Protein AF-A0A9D9NA46-F1 (afdb_monomer_lite)

Sequence (111 aa):
MDSLQKFSIVNLLSAFSRVLIFPFYILDWKNKEILYATGNPYFIGEYTADDLKSEGLDLLFRICKPEESGFLRKIFVETAGFFSRLEDENKSDYVASFNYSIRIKDDFMLR

Structure (mmCIF, N/CA/C/O backbone):
data_AF-A0A9D9NA46-F1
#
_entry.id   AF-A0A9D9NA46-F1
#
loop_
_atom_site.group_PDB
_atom_site.id
_atom_site.type_symbol
_atom_site.label_atom_id
_atom_site.label_alt_id
_atom_site.label_comp_id
_atom_site.label_asym_id
_atom_site.label_entity_id
_atom_site.label_seq_id
_atom_site.pdbx_PDB_ins_code
_atom_site.Cartn_x
_atom_site.Cartn_y
_atom_site.Cartn_z
_atom_site.occupancy
_atom_site.B_iso_or_equiv
_atom_site.auth_seq_id
_atom_site.auth_comp_id
_atom_site.auth_asym_id
_atom_site.auth_atom_id
_atom_site.pdbx_PDB_model_num
ATOM 1 N N . MET A 1 1 ? -3.531 3.188 18.683 1.00 60.06 1 MET A N 1
ATOM 2 C CA . MET A 1 1 ? -3.290 1.753 18.927 1.00 60.06 1 MET A CA 1
ATOM 3 C C . MET A 1 1 ? -1.953 1.606 19.630 1.00 60.06 1 MET A C 1
ATOM 5 O O . MET A 1 1 ? -1.003 2.260 19.211 1.00 60.06 1 MET A O 1
ATOM 9 N N . ASP A 1 2 ? -1.893 0.829 20.708 1.00 75.94 2 ASP A N 1
ATOM 10 C CA . ASP A 1 2 ? -0.635 0.566 21.418 1.00 75.94 2 ASP A CA 1
ATOM 11 C C . ASP A 1 2 ? 0.262 -0.401 20.610 1.00 75.94 2 ASP A C 1
ATOM 13 O O . ASP A 1 2 ? -0.213 -1.187 19.785 1.00 75.94 2 ASP A O 1
ATOM 17 N N . SER A 1 3 ? 1.569 -0.329 20.843 1.00 72.38 3 SER A N 1
ATOM 18 C CA . SER A 1 3 ? 2.633 -1.152 20.260 1.00 72.38 3 SER A CA 1
ATOM 19 C C . SER A 1 3 ? 2.341 -2.659 20.309 1.00 72.38 3 SER A C 1
ATOM 21 O O . SER A 1 3 ? 2.523 -3.357 19.310 1.00 72.38 3 SER A O 1
ATOM 23 N N . LEU A 1 4 ? 1.804 -3.155 21.429 1.00 69.81 4 LEU A N 1
ATOM 24 C CA . LEU A 1 4 ? 1.436 -4.562 21.616 1.00 69.81 4 LEU A CA 1
ATOM 25 C C . LEU A 1 4 ? 0.284 -5.000 20.701 1.00 69.81 4 LEU A C 1
ATOM 27 O O . LEU A 1 4 ? 0.322 -6.085 20.119 1.00 69.81 4 LEU A O 1
ATOM 31 N N . GLN A 1 5 ? -0.724 -4.144 20.523 1.00 73.75 5 GLN A N 1
ATOM 32 C CA . GLN A 1 5 ? -1.840 -4.411 19.610 1.00 73.75 5 GLN A CA 1
ATOM 33 C C . GLN A 1 5 ? -1.376 -4.390 18.147 1.00 73.75 5 GLN A C 1
ATOM 35 O O . GLN A 1 5 ? -1.751 -5.274 17.375 1.00 73.75 5 GLN A O 1
ATOM 40 N N . LYS A 1 6 ? -0.498 -3.439 17.787 1.00 75.94 6 LYS A N 1
ATOM 41 C CA . LYS A 1 6 ? 0.139 -3.358 16.458 1.00 75.94 6 LYS A CA 1
ATOM 42 C C . LYS A 1 6 ? 0.916 -4.637 16.133 1.00 75.94 6 LYS A C 1
ATOM 44 O O . LYS A 1 6 ? 0.781 -5.175 15.039 1.00 75.94 6 LYS A O 1
ATOM 49 N N . PHE A 1 7 ? 1.671 -5.165 17.093 1.00 79.81 7 PHE A N 1
ATOM 50 C CA . PHE A 1 7 ? 2.407 -6.419 16.931 1.00 79.81 7 PHE A CA 1
ATOM 51 C C . PHE A 1 7 ? 1.478 -7.631 16.753 1.00 79.81 7 PHE A C 1
ATOM 53 O O . PHE A 1 7 ? 1.681 -8.442 15.850 1.00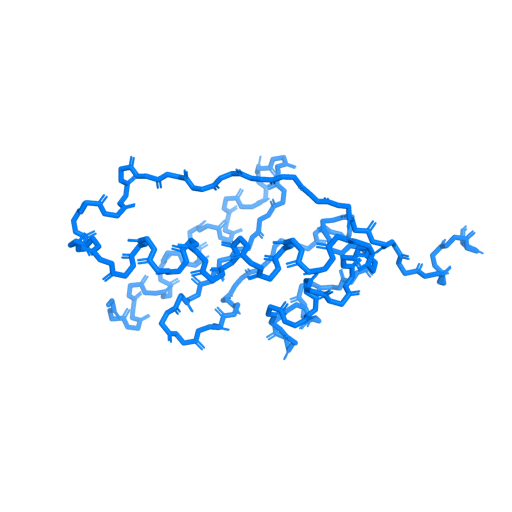 79.81 7 PHE A O 1
ATOM 60 N N . SER A 1 8 ? 0.426 -7.735 17.571 1.00 86.81 8 SER A N 1
ATOM 61 C CA . SER A 1 8 ? -0.528 -8.851 17.514 1.00 86.81 8 SER A CA 1
ATOM 62 C C . SER A 1 8 ? -1.250 -8.938 16.163 1.00 86.81 8 SER A C 1
ATOM 64 O O . SER A 1 8 ? -1.280 -10.004 15.545 1.00 86.81 8 SER A O 1
ATOM 66 N N . ILE A 1 9 ? -1.763 -7.811 15.651 1.00 87.19 9 ILE A N 1
ATOM 67 C CA . ILE A 1 9 ? -2.514 -7.801 14.387 1.00 87.19 9 ILE A CA 1
ATOM 68 C C . ILE A 1 9 ? -1.620 -8.089 13.177 1.00 87.19 9 ILE A C 1
ATOM 70 O O . ILE A 1 9 ? -2.018 -8.834 12.282 1.00 87.19 9 ILE A O 1
ATOM 74 N N . VAL A 1 10 ? -0.390 -7.565 13.171 1.00 90.75 10 VAL A N 1
ATOM 75 C CA . VAL A 1 10 ? 0.582 -7.835 12.104 1.00 90.75 10 VAL A CA 1
ATOM 76 C C . VAL A 1 10 ? 0.960 -9.314 12.081 1.00 90.75 10 VAL A C 1
ATOM 78 O O . VAL A 1 10 ? 0.987 -9.911 11.007 1.00 90.75 10 VAL A O 1
ATOM 81 N N . ASN A 1 11 ? 1.189 -9.936 13.240 1.00 91.06 11 ASN A N 1
ATOM 82 C CA . ASN A 1 11 ? 1.499 -11.366 13.310 1.00 91.06 11 ASN A CA 1
ATOM 83 C C . ASN A 1 11 ? 0.330 -12.238 12.853 1.00 91.06 11 ASN A C 1
ATOM 85 O O . ASN A 1 11 ? 0.542 -13.201 12.115 1.00 91.06 11 ASN A O 1
ATOM 89 N N . LEU A 1 12 ? -0.893 -11.887 13.260 1.00 91.50 12 LEU A N 1
ATOM 90 C CA . LEU A 1 12 ? -2.099 -12.580 12.826 1.00 91.50 12 LEU A CA 1
ATOM 91 C C . LEU A 1 12 ? -2.222 -12.531 11.300 1.00 91.50 12 LEU A C 1
ATOM 93 O O . LEU A 1 12 ? -2.248 -13.570 10.647 1.00 91.50 12 LEU A O 1
ATOM 97 N N . LEU A 1 13 ? -2.225 -11.332 10.718 1.00 90.25 13 LEU A N 1
ATOM 98 C CA . LEU A 1 13 ? -2.369 -11.152 9.274 1.00 90.25 13 LEU A CA 1
ATOM 99 C C . LEU A 1 13 ? -1.203 -11.785 8.499 1.00 90.25 13 LEU A C 1
ATOM 101 O O . LEU A 1 13 ? -1.426 -12.449 7.489 1.00 90.25 13 LEU A O 1
ATOM 105 N N . SER A 1 14 ? 0.025 -11.691 9.011 1.00 89.94 14 SER A N 1
ATOM 106 C CA . SER A 1 14 ? 1.187 -12.399 8.460 1.00 89.94 14 SER A CA 1
ATOM 107 C C . SER A 1 14 ? 0.978 -13.916 8.428 1.00 89.94 14 SER A C 1
ATOM 109 O O . SER A 1 14 ? 1.284 -14.554 7.422 1.00 89.94 14 SER A O 1
ATOM 111 N N . ALA A 1 15 ? 0.398 -14.520 9.468 1.00 91.12 15 ALA A N 1
ATOM 112 C CA . ALA A 1 15 ? 0.058 -15.942 9.442 1.00 91.12 15 ALA A CA 1
ATOM 113 C C . ALA A 1 15 ? -1.019 -16.255 8.387 1.00 91.12 15 ALA A C 1
ATOM 115 O O . ALA A 1 15 ? -0.869 -17.220 7.635 1.00 91.12 15 ALA A O 1
ATOM 116 N N . PHE A 1 16 ? -2.052 -15.411 8.276 1.00 90.19 16 PHE A N 1
ATOM 117 C CA . PHE A 1 16 ? -3.116 -15.549 7.273 1.00 90.19 16 PHE A CA 1
ATOM 118 C C . PHE A 1 16 ? -2.610 -15.419 5.832 1.00 90.19 16 PHE A C 1
ATOM 120 O O . PHE A 1 16 ? -3.128 -16.089 4.942 1.00 90.19 16 PHE A O 1
ATOM 127 N N . SER A 1 17 ? -1.559 -14.637 5.583 1.00 89.00 17 SER A N 1
ATOM 128 C CA . SER A 1 17 ? -0.971 -14.510 4.242 1.00 89.00 17 SER A CA 1
ATOM 129 C C . SER A 1 17 ? -0.550 -15.837 3.604 1.00 89.00 17 SER A C 1
ATOM 131 O O . SER A 1 17 ? -0.509 -15.942 2.385 1.00 89.00 17 SER A O 1
ATOM 133 N N . ARG A 1 18 ? -0.257 -16.860 4.418 1.00 86.81 18 ARG A N 1
ATOM 134 C CA . ARG A 1 18 ? 0.179 -18.186 3.954 1.00 86.81 18 ARG A CA 1
ATOM 135 C C . ARG A 1 18 ? -0.956 -19.009 3.349 1.00 86.81 18 ARG A C 1
ATOM 137 O O . ARG A 1 18 ? -0.687 -19.998 2.678 1.00 86.81 18 ARG A O 1
ATOM 144 N N . VAL A 1 19 ? -2.203 -18.631 3.628 1.00 89.31 19 VAL A N 1
ATOM 145 C CA . VAL A 1 19 ? -3.410 -19.315 3.141 1.00 89.31 19 VAL A CA 1
ATOM 146 C C . VAL A 1 19 ? -4.256 -18.434 2.221 1.00 89.31 19 VAL A C 1
ATOM 148 O O . VAL A 1 19 ? -5.122 -18.942 1.515 1.00 89.31 19 VAL A O 1
ATOM 151 N N . LEU A 1 20 ? -4.018 -17.119 2.213 1.00 85.38 20 LEU A N 1
ATOM 152 C CA . LEU A 1 20 ? -4.683 -16.184 1.314 1.00 85.38 20 LEU A CA 1
ATOM 153 C C . LEU A 1 20 ? -4.079 -16.258 -0.092 1.00 85.38 20 LEU A C 1
ATOM 155 O O . LEU A 1 20 ? -2.866 -16.235 -0.269 1.00 85.38 20 LEU A O 1
ATOM 159 N N . ILE A 1 21 ? -4.949 -16.296 -1.103 1.00 80.25 21 ILE A N 1
ATOM 160 C CA . ILE A 1 21 ? -4.552 -16.272 -2.521 1.00 80.25 21 ILE A CA 1
ATOM 161 C C . ILE A 1 21 ? -4.094 -14.865 -2.938 1.00 80.25 21 ILE A C 1
ATOM 163 O O . ILE A 1 21 ? -3.265 -14.714 -3.834 1.00 80.25 21 ILE A O 1
ATOM 167 N N . PHE A 1 22 ? -4.628 -13.827 -2.289 1.00 85.81 22 PHE A N 1
ATOM 168 C CA . PHE A 1 22 ? -4.396 -12.440 -2.672 1.00 85.81 22 PHE A CA 1
ATOM 169 C C . PHE A 1 22 ? -3.247 -11.816 -1.871 1.00 85.81 22 PHE A C 1
ATOM 171 O O . PHE A 1 22 ? -3.262 -11.878 -0.637 1.00 85.81 22 PHE A O 1
ATOM 178 N N . PRO A 1 23 ? -2.270 -11.191 -2.548 1.00 90.12 23 PRO A N 1
ATOM 179 C CA . PRO A 1 23 ? -1.214 -10.455 -1.876 1.00 90.12 23 PRO A CA 1
ATOM 180 C C . PRO A 1 23 ? -1.752 -9.162 -1.247 1.00 90.12 23 PRO A C 1
ATOM 182 O O . PRO A 1 23 ? -2.715 -8.571 -1.736 1.00 90.12 23 PRO A O 1
ATOM 185 N N . PHE A 1 24 ? -1.130 -8.719 -0.156 1.00 92.25 24 PHE A N 1
ATOM 186 C CA . PHE A 1 24 ? -1.511 -7.496 0.551 1.00 92.25 24 PHE A CA 1
ATOM 187 C C . PHE A 1 24 ? -0.334 -6.905 1.335 1.00 92.25 24 PHE A C 1
ATOM 189 O O . PHE A 1 24 ? 0.686 -7.557 1.572 1.00 92.25 24 PHE A O 1
ATOM 196 N N . TYR A 1 25 ? -0.495 -5.663 1.784 1.00 92.88 25 TYR A N 1
ATOM 197 C CA . TYR A 1 25 ? 0.387 -5.024 2.755 1.00 92.88 25 TYR A CA 1
ATOM 198 C C . TYR A 1 25 ? -0.429 -4.380 3.879 1.00 92.88 25 TYR A C 1
ATOM 200 O O . TYR A 1 25 ? -1.625 -4.131 3.736 1.00 92.88 25 TYR A O 1
ATOM 208 N N . ILE A 1 26 ? 0.228 -4.104 5.004 1.00 92.75 26 ILE A N 1
ATOM 209 C CA . ILE A 1 26 ? -0.342 -3.371 6.137 1.00 92.75 26 ILE A CA 1
ATOM 210 C C . ILE A 1 26 ? 0.413 -2.053 6.256 1.00 92.75 26 ILE A C 1
ATOM 212 O O . ILE A 1 26 ? 1.626 -2.052 6.460 1.00 92.75 26 ILE A O 1
ATOM 216 N N . LEU A 1 27 ? -0.311 -0.944 6.146 1.00 90.81 27 LEU A N 1
ATOM 217 C CA . LEU A 1 27 ? 0.217 0.410 6.279 1.00 90.81 27 LEU A CA 1
ATOM 218 C C . LEU A 1 27 ? -0.243 1.007 7.609 1.00 90.81 27 LEU A C 1
ATOM 220 O O . LEU A 1 27 ? -1.441 1.134 7.859 1.00 90.81 27 LEU A O 1
ATOM 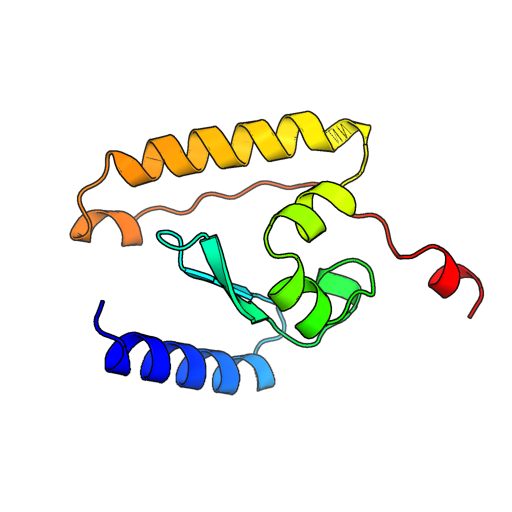224 N N . ASP A 1 28 ? 0.702 1.427 8.444 1.00 89.06 28 ASP A N 1
ATOM 225 C CA . ASP A 1 28 ? 0.410 2.356 9.530 1.00 89.06 28 ASP A CA 1
ATOM 226 C C . ASP A 1 28 ? 0.138 3.727 8.918 1.00 89.06 28 ASP A C 1
ATOM 228 O O . ASP A 1 28 ? 1.058 4.453 8.545 1.00 89.06 28 ASP A O 1
ATOM 232 N N . TRP A 1 29 ? -1.140 4.076 8.799 1.00 83.31 29 TRP A N 1
ATOM 233 C CA . TRP A 1 29 ? -1.558 5.316 8.152 1.00 83.31 29 TRP A CA 1
ATOM 234 C C . TRP A 1 29 ? -1.003 6.571 8.832 1.00 83.31 29 TRP A C 1
ATOM 236 O O . TRP A 1 29 ? -0.697 7.559 8.165 1.00 83.31 29 TRP A O 1
ATOM 246 N N . LYS A 1 30 ? -0.852 6.538 10.163 1.00 81.94 30 LYS A N 1
ATOM 247 C CA . LYS A 1 30 ? -0.373 7.684 10.943 1.00 81.94 30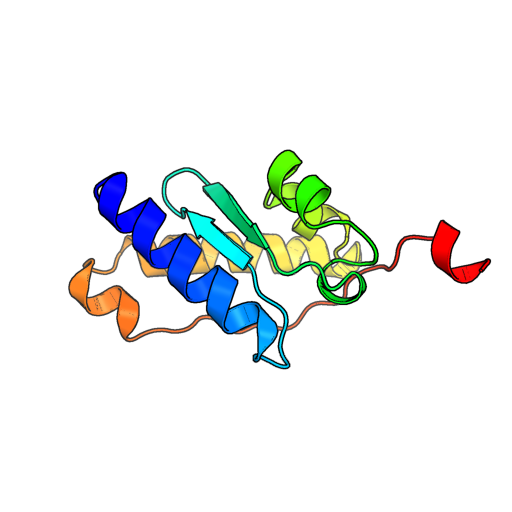 LYS A CA 1
ATOM 248 C C . LYS A 1 30 ? 1.104 7.942 10.668 1.00 81.94 30 LYS A C 1
ATOM 250 O O . LYS A 1 30 ? 1.491 9.088 10.457 1.00 81.94 30 LYS A O 1
ATOM 255 N N . ASN A 1 31 ? 1.905 6.880 10.667 1.00 86.12 31 ASN A N 1
ATOM 256 C CA . ASN A 1 31 ? 3.354 6.969 10.486 1.00 86.12 31 ASN A CA 1
ATOM 257 C C . ASN A 1 31 ? 3.796 6.793 9.024 1.00 86.12 31 ASN A C 1
ATOM 259 O O . ASN A 1 31 ? 4.973 6.956 8.722 1.00 86.12 31 ASN A O 1
ATOM 263 N N . LYS A 1 32 ? 2.858 6.484 8.118 1.00 85.81 32 LYS A N 1
ATOM 264 C CA . LYS A 1 32 ? 3.092 6.151 6.702 1.00 85.81 32 LYS A CA 1
ATOM 265 C C . LYS A 1 32 ? 4.109 5.017 6.517 1.00 85.81 32 LYS A C 1
ATOM 267 O O . LYS A 1 32 ? 4.874 5.005 5.559 1.00 85.81 32 LYS A O 1
ATOM 272 N N . GLU A 1 33 ? 4.096 4.065 7.443 1.00 90.62 33 GLU A N 1
ATOM 273 C CA . GLU A 1 33 ? 5.066 2.974 7.538 1.00 90.62 33 GLU A CA 1
ATOM 274 C C . GLU A 1 33 ? 4.440 1.659 7.065 1.00 90.62 33 GLU A C 1
ATOM 276 O O . GLU A 1 33 ? 3.361 1.276 7.526 1.00 90.62 33 GLU A O 1
ATOM 281 N N . ILE A 1 34 ? 5.121 0.935 6.176 1.00 93.19 34 ILE A N 1
ATOM 282 C CA . ILE A 1 34 ? 4.714 -0.420 5.796 1.00 93.19 34 ILE A CA 1
ATOM 283 C C . ILE A 1 34 ? 5.167 -1.390 6.888 1.00 93.19 34 ILE A C 1
ATOM 285 O O . ILE A 1 34 ? 6.354 -1.630 7.084 1.00 93.19 34 ILE A O 1
ATOM 289 N N . LEU A 1 35 ? 4.206 -1.983 7.590 1.00 92.88 35 LEU A N 1
ATOM 290 C CA . LEU A 1 35 ? 4.462 -2.914 8.694 1.00 92.88 35 LEU A CA 1
ATOM 291 C C . LEU A 1 35 ? 4.687 -4.338 8.199 1.00 92.88 35 LEU A C 1
ATOM 293 O O . LEU A 1 35 ? 5.400 -5.135 8.806 1.00 92.88 35 LEU A O 1
ATOM 297 N N . TYR A 1 36 ? 4.025 -4.671 7.099 1.00 92.38 36 TYR A N 1
ATOM 298 C CA . TYR A 1 36 ? 4.008 -6.001 6.528 1.00 92.38 36 TYR A CA 1
ATOM 299 C C . TYR A 1 36 ? 3.677 -5.914 5.046 1.00 92.38 36 TYR A C 1
ATOM 301 O O . TYR A 1 36 ? 2.870 -5.079 4.648 1.00 92.38 36 TYR A O 1
ATOM 309 N N . ALA A 1 37 ? 4.251 -6.814 4.259 1.00 92.19 37 ALA A N 1
ATOM 310 C CA . ALA A 1 37 ? 3.878 -7.052 2.878 1.00 92.19 37 ALA A CA 1
ATOM 311 C C . ALA A 1 37 ? 4.058 -8.540 2.573 1.00 92.19 37 ALA A C 1
ATOM 313 O O . ALA A 1 37 ? 5.012 -9.164 3.046 1.00 92.19 37 ALA A O 1
ATOM 314 N N . THR A 1 38 ? 3.143 -9.110 1.796 1.00 91.25 38 THR A N 1
ATOM 315 C CA . THR A 1 38 ? 3.279 -10.478 1.292 1.00 91.25 38 THR A CA 1
ATOM 316 C C . THR A 1 38 ? 4.458 -10.582 0.330 1.00 91.25 38 THR A C 1
ATOM 318 O O . THR A 1 38 ? 4.644 -9.703 -0.507 1.00 91.25 38 THR A O 1
ATOM 321 N N . GLY A 1 39 ? 5.208 -11.683 0.381 1.00 84.88 39 GLY A N 1
ATOM 322 C CA . GLY A 1 39 ? 6.377 -11.916 -0.479 1.00 84.88 39 GLY A CA 1
ATOM 323 C C . GLY A 1 39 ? 6.071 -12.306 -1.931 1.00 84.88 39 GLY A C 1
ATOM 324 O O . GLY A 1 39 ? 6.907 -12.949 -2.553 1.00 84.88 39 GLY A O 1
ATOM 325 N N . ASN A 1 40 ? 4.885 -11.989 -2.464 1.00 84.06 40 ASN A N 1
ATOM 326 C CA . ASN A 1 40 ? 4.548 -12.271 -3.861 1.00 84.06 40 ASN A CA 1
ATOM 327 C C . ASN A 1 40 ? 5.145 -11.171 -4.763 1.00 84.06 40 ASN A C 1
ATOM 329 O O . ASN A 1 40 ? 4.680 -10.033 -4.683 1.00 84.06 40 ASN A O 1
ATOM 333 N N . PRO A 1 41 ? 6.130 -11.481 -5.624 1.00 76.75 41 PRO A N 1
ATOM 334 C CA . PRO A 1 41 ? 6.831 -10.465 -6.406 1.00 76.75 41 PRO A CA 1
ATOM 335 C C . PRO A 1 41 ? 5.926 -9.767 -7.436 1.00 76.75 41 PRO A C 1
ATOM 337 O O . PRO A 1 41 ? 6.046 -8.558 -7.639 1.00 76.75 41 PRO A O 1
ATOM 340 N N . TYR A 1 42 ? 4.933 -10.460 -8.006 1.00 80.56 42 TYR A N 1
ATOM 341 C CA . TYR A 1 42 ? 4.006 -9.877 -8.987 1.00 80.56 42 TYR A CA 1
ATOM 342 C C . TYR A 1 42 ? 3.123 -8.767 -8.406 1.00 80.56 42 TYR A C 1
ATOM 344 O O . TYR A 1 42 ? 2.624 -7.923 -9.146 1.00 80.56 42 TYR A O 1
ATOM 352 N N . PHE A 1 43 ? 2.940 -8.740 -7.082 1.00 84.38 43 PHE A N 1
ATOM 353 C CA . PHE A 1 43 ? 2.124 -7.736 -6.400 1.00 84.38 43 PHE A CA 1
ATOM 354 C C . PHE A 1 43 ? 2.705 -6.321 -6.495 1.00 84.38 43 PHE A C 1
ATOM 356 O O . PHE A 1 43 ? 1.963 -5.343 -6.510 1.00 84.38 43 PHE A O 1
ATOM 363 N N . ILE A 1 44 ? 4.031 -6.215 -6.555 1.00 88.38 44 ILE A N 1
ATOM 364 C CA . ILE A 1 44 ? 4.758 -4.943 -6.498 1.00 88.38 44 ILE A CA 1
ATOM 365 C C . ILE A 1 44 ? 5.772 -4.813 -7.629 1.00 88.38 44 ILE A C 1
ATOM 367 O O . ILE A 1 44 ? 6.747 -4.087 -7.496 1.00 88.38 44 ILE A O 1
ATOM 371 N N . GLY A 1 45 ? 5.538 -5.488 -8.754 1.00 88.12 45 GLY A N 1
ATOM 372 C CA . GLY A 1 45 ? 6.348 -5.324 -9.959 1.00 88.12 45 GLY A CA 1
ATOM 373 C C . GLY A 1 45 ? 7.736 -5.958 -9.875 1.00 88.12 45 GLY A C 1
ATOM 374 O O . GLY A 1 45 ? 8.693 -5.375 -10.375 1.00 88.12 45 GLY A O 1
ATOM 375 N N . GLU A 1 46 ? 7.837 -7.135 -9.252 1.00 88.81 46 GLU A N 1
ATOM 376 C CA . GLU A 1 46 ? 9.078 -7.898 -9.009 1.00 88.81 46 GLU A CA 1
ATOM 377 C C . GLU A 1 46 ? 10.036 -7.260 -7.990 1.00 88.81 46 GLU A C 1
ATOM 379 O O . GLU A 1 46 ? 11.209 -7.624 -7.893 1.00 88.81 46 GLU A O 1
ATOM 384 N N . TYR A 1 47 ? 9.533 -6.324 -7.186 1.00 90.62 47 TYR A N 1
ATOM 385 C CA . TYR A 1 47 ? 10.208 -5.874 -5.973 1.00 90.62 47 TYR A CA 1
ATOM 386 C C . TYR A 1 47 ? 9.917 -6.828 -4.808 1.00 90.62 47 TYR A C 1
ATOM 388 O O . TYR A 1 47 ? 8.962 -7.608 -4.826 1.00 90.62 47 TYR A O 1
ATOM 396 N N . THR A 1 48 ? 10.755 -6.780 -3.780 1.00 92.00 48 THR A N 1
ATOM 397 C CA . THR A 1 48 ? 10.608 -7.601 -2.578 1.00 92.00 48 THR A CA 1
ATOM 398 C C . THR A 1 48 ? 9.775 -6.893 -1.510 1.00 92.00 48 THR A C 1
ATOM 400 O O . THR A 1 48 ? 9.613 -5.671 -1.506 1.00 92.00 48 THR A O 1
ATOM 403 N N . ALA A 1 49 ? 9.264 -7.664 -0.546 1.00 91.81 49 ALA A N 1
ATOM 404 C CA . ALA A 1 49 ? 8.604 -7.096 0.628 1.00 91.81 49 ALA A CA 1
ATOM 405 C C . ALA A 1 49 ? 9.529 -6.144 1.414 1.00 91.81 49 ALA A C 1
ATOM 407 O O . ALA 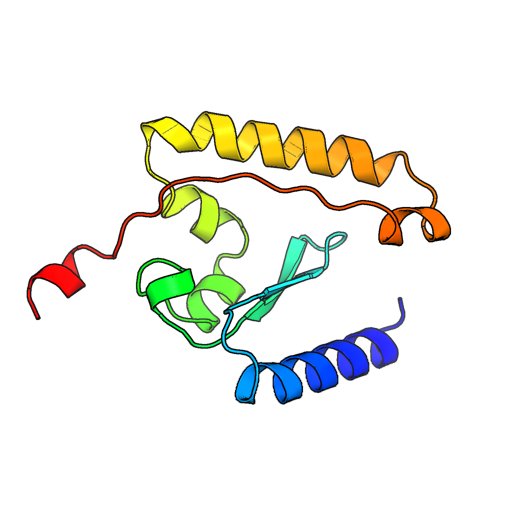A 1 49 ? 9.040 -5.189 2.016 1.00 91.81 49 ALA A O 1
ATOM 408 N N . ASP A 1 50 ? 10.844 -6.382 1.393 1.00 93.00 50 ASP A N 1
ATOM 409 C CA . ASP A 1 50 ? 11.832 -5.532 2.061 1.00 93.00 50 ASP A CA 1
ATOM 410 C C . ASP A 1 50 ? 12.057 -4.215 1.306 1.00 93.00 50 ASP A C 1
ATOM 412 O O . ASP A 1 50 ? 12.134 -3.167 1.945 1.00 93.00 50 ASP A O 1
ATOM 416 N N . ASP A 1 51 ? 12.037 -4.232 -0.033 1.00 93.75 51 ASP A N 1
ATOM 417 C CA . ASP A 1 51 ? 12.053 -3.004 -0.842 1.00 93.75 51 ASP A CA 1
ATOM 418 C C . ASP A 1 51 ? 10.839 -2.125 -0.511 1.00 93.75 51 ASP A C 1
ATOM 420 O O . ASP A 1 51 ? 10.978 -0.930 -0.244 1.00 93.75 51 ASP A O 1
ATOM 424 N N . LEU A 1 52 ? 9.639 -2.723 -0.447 1.00 93.31 52 LEU A N 1
ATOM 425 C CA . LEU A 1 52 ? 8.420 -1.990 -0.094 1.00 93.31 52 LEU A CA 1
ATOM 426 C C . LEU A 1 52 ? 8.463 -1.454 1.343 1.00 93.31 52 LEU A C 1
ATOM 428 O O . LEU A 1 52 ? 7.976 -0.355 1.594 1.00 93.31 52 LEU A O 1
ATOM 432 N N . LYS A 1 53 ? 9.047 -2.187 2.294 1.00 93.12 53 LYS A N 1
ATOM 433 C CA . LYS A 1 53 ? 9.238 -1.688 3.665 1.00 93.12 53 LYS A CA 1
ATOM 434 C C . LYS A 1 53 ? 10.231 -0.532 3.737 1.00 93.12 53 LYS A C 1
ATOM 436 O O . LYS A 1 53 ? 10.000 0.401 4.499 1.00 93.12 53 LYS A O 1
ATOM 441 N N . SER A 1 54 ? 11.308 -0.591 2.956 1.00 94.06 54 SER A N 1
ATOM 442 C CA . SER A 1 54 ? 12.357 0.431 2.943 1.00 94.06 54 SER A CA 1
ATOM 443 C C . SER A 1 54 ? 11.906 1.727 2.269 1.00 94.06 54 SER A C 1
ATOM 445 O O . SER A 1 54 ? 12.211 2.811 2.756 1.00 94.06 54 SER A O 1
ATOM 447 N N . GLU A 1 55 ? 11.216 1.628 1.134 1.00 93.31 55 GLU A N 1
ATOM 448 C CA . GLU A 1 55 ? 10.825 2.782 0.313 1.00 93.31 55 GLU A CA 1
ATOM 449 C C . GLU A 1 55 ? 9.380 3.242 0.571 1.00 93.31 55 GLU A C 1
ATOM 451 O O . GLU A 1 55 ? 8.993 4.358 0.222 1.00 93.31 55 GLU A O 1
ATOM 456 N N . GLY A 1 56 ? 8.556 2.393 1.185 1.00 92.19 56 GLY A N 1
ATOM 457 C CA . GLY A 1 56 ? 7.174 2.706 1.520 1.00 92.19 56 GLY A CA 1
ATOM 458 C C . GLY A 1 56 ? 6.316 3.019 0.293 1.00 92.19 56 GLY A C 1
ATOM 459 O O . GLY A 1 56 ? 6.410 2.393 -0.763 1.00 92.19 56 GLY A O 1
ATOM 460 N N . LEU A 1 57 ? 5.445 4.018 0.437 1.00 89.12 57 LEU A N 1
ATOM 461 C CA . LEU A 1 57 ? 4.515 4.433 -0.617 1.00 89.12 57 LEU A CA 1
ATOM 462 C C . LEU A 1 57 ? 5.216 4.993 -1.861 1.00 89.12 57 LEU A C 1
ATOM 464 O O . LEU A 1 57 ? 4.645 4.944 -2.952 1.00 89.12 57 LEU A O 1
ATOM 468 N N . ASP A 1 58 ? 6.444 5.494 -1.724 1.00 91.56 58 ASP A N 1
ATOM 469 C CA . ASP A 1 58 ? 7.193 6.040 -2.854 1.00 91.56 58 ASP A CA 1
ATOM 470 C C . ASP A 1 58 ? 7.536 4.958 -3.881 1.00 91.56 58 ASP A C 1
ATOM 472 O O . ASP A 1 58 ? 7.477 5.228 -5.085 1.00 91.56 58 ASP A O 1
ATOM 476 N N . LEU A 1 59 ? 7.760 3.712 -3.438 1.00 92.12 59 LEU A N 1
ATOM 477 C CA . LEU A 1 59 ? 7.900 2.575 -4.346 1.00 92.12 59 LEU A CA 1
ATOM 478 C C . LEU A 1 59 ? 6.641 2.394 -5.197 1.00 92.12 59 LEU A C 1
ATOM 480 O O . LEU A 1 59 ? 6.745 2.289 -6.417 1.00 92.12 59 LEU A O 1
ATOM 484 N N . LEU A 1 60 ? 5.455 2.417 -4.578 1.00 89.69 60 LEU A N 1
ATOM 485 C CA . LEU A 1 60 ? 4.178 2.229 -5.278 1.00 89.69 60 LEU A CA 1
ATOM 486 C C . LEU A 1 60 ? 3.950 3.316 -6.338 1.00 89.69 60 LEU A C 1
ATOM 488 O O . LEU A 1 60 ? 3.545 3.019 -7.464 1.00 89.69 60 LEU A O 1
ATOM 492 N N . PHE A 1 61 ? 4.268 4.574 -6.015 1.00 90.69 61 PHE A N 1
ATOM 493 C CA . PHE A 1 61 ? 4.175 5.673 -6.979 1.00 90.69 61 PHE A CA 1
ATOM 494 C C . PHE A 1 61 ? 5.216 5.582 -8.098 1.00 90.69 61 PHE A C 1
ATOM 496 O O . PHE A 1 61 ? 4.937 6.035 -9.211 1.00 90.69 61 PHE A O 1
ATOM 503 N N . ARG A 1 62 ? 6.402 5.023 -7.819 1.00 90.75 62 ARG A N 1
ATOM 504 C CA . ARG A 1 62 ? 7.481 4.836 -8.798 1.00 90.75 62 ARG A CA 1
ATOM 505 C C . ARG A 1 62 ? 7.169 3.718 -9.788 1.00 90.75 62 ARG A C 1
ATOM 507 O O . ARG A 1 62 ? 7.399 3.896 -10.984 1.00 90.75 62 ARG A O 1
ATOM 514 N N . ILE A 1 63 ? 6.658 2.584 -9.310 1.00 92.19 63 ILE A N 1
ATOM 515 C CA . ILE A 1 63 ? 6.332 1.438 -10.172 1.00 92.19 63 ILE A CA 1
ATOM 516 C C . ILE A 1 63 ? 5.052 1.666 -10.975 1.00 92.19 63 ILE A C 1
ATOM 518 O O . ILE A 1 63 ? 4.887 1.050 -12.023 1.00 92.19 63 ILE A O 1
ATOM 522 N N . CYS A 1 64 ? 4.167 2.565 -10.538 1.00 93.44 64 CYS A N 1
ATOM 523 C CA . CYS A 1 64 ? 3.011 2.992 -11.324 1.00 93.44 64 CYS A CA 1
ATOM 524 C C . CYS A 1 64 ? 3.442 3.482 -12.719 1.00 93.44 64 CYS A C 1
ATOM 526 O O . CYS A 1 64 ? 4.522 4.067 -12.889 1.00 93.44 64 CYS A O 1
ATOM 528 N N . LYS A 1 65 ? 2.614 3.230 -13.738 1.00 92.25 65 LYS A N 1
ATOM 529 C CA . LYS A 1 65 ? 2.864 3.774 -15.074 1.00 92.25 65 LYS A CA 1
ATOM 530 C C . LYS A 1 65 ? 2.896 5.312 -15.033 1.00 92.25 65 LYS A C 1
ATOM 532 O O . LYS A 1 65 ? 2.069 5.915 -14.341 1.00 92.25 65 LYS A O 1
ATOM 537 N N . PRO A 1 66 ? 3.832 5.972 -15.744 1.00 89.62 66 PRO A N 1
ATOM 538 C CA . PRO A 1 66 ? 4.000 7.426 -15.672 1.00 89.62 66 PRO A CA 1
ATOM 539 C C . PRO A 1 66 ? 2.711 8.213 -15.939 1.00 89.62 66 PRO A C 1
ATOM 541 O O . PRO A 1 66 ? 2.423 9.176 -15.230 1.00 89.62 66 PRO A O 1
ATOM 544 N N . GLU A 1 67 ? 1.915 7.766 -16.910 1.00 92.56 67 GLU A N 1
ATOM 545 C CA . GLU A 1 67 ? 0.636 8.365 -17.290 1.00 92.56 67 GLU A CA 1
ATOM 546 C C . GLU A 1 67 ? -0.439 8.289 -16.188 1.00 92.56 67 GLU A C 1
ATOM 548 O O . GLU A 1 67 ? -1.325 9.140 -16.135 1.00 92.56 67 GLU A O 1
ATOM 553 N N . GLU A 1 68 ? -0.339 7.328 -15.264 1.00 94.00 68 GLU A N 1
ATOM 554 C CA . GLU A 1 68 ? -1.294 7.113 -14.166 1.00 94.00 68 GLU A CA 1
ATOM 555 C C . GLU A 1 68 ? -0.787 7.634 -12.811 1.00 94.00 68 GLU A C 1
ATOM 557 O O . GLU A 1 68 ? -1.566 7.779 -11.867 1.00 94.00 68 GLU A O 1
ATOM 562 N N . SER A 1 69 ? 0.500 7.983 -12.692 1.00 89.50 69 SER A N 1
ATOM 563 C CA . SER A 1 69 ? 1.099 8.422 -11.421 1.00 89.50 69 SER A CA 1
ATOM 564 C C . SER A 1 69 ? 0.398 9.656 -10.834 1.00 89.50 69 SER A C 1
ATOM 566 O O . SER A 1 69 ? 0.153 9.726 -9.626 1.00 89.50 69 SER A O 1
ATOM 568 N N . GLY A 1 70 ? 0.001 10.612 -11.683 1.00 91.25 70 GLY A N 1
ATOM 569 C CA . GLY A 1 70 ? -0.757 11.794 -11.259 1.00 91.25 70 GLY A CA 1
ATOM 570 C C . GLY A 1 70 ? -2.142 11.447 -10.699 1.00 91.25 70 GLY A C 1
ATOM 571 O O . GLY A 1 70 ? -2.541 11.978 -9.661 1.00 91.25 70 GLY A O 1
ATOM 572 N N . PHE A 1 71 ? -2.846 10.512 -11.344 1.00 93.00 71 PHE A N 1
ATOM 573 C CA . PHE A 1 71 ? -4.131 9.999 -10.868 1.00 93.00 71 PHE A CA 1
ATOM 574 C C . PHE A 1 71 ? -3.976 9.290 -9.517 1.00 93.00 71 PHE A C 1
ATOM 576 O O . PHE A 1 71 ? -4.684 9.626 -8.568 1.00 93.00 71 PHE A O 1
ATOM 583 N N . LEU A 1 72 ? -3.002 8.384 -9.397 1.00 93.06 72 LEU A N 1
ATOM 584 C CA . LEU A 1 72 ? -2.759 7.616 -8.176 1.00 93.06 72 LEU A CA 1
ATOM 585 C C . LEU A 1 72 ? -2.434 8.523 -6.977 1.00 93.06 72 LEU A C 1
ATOM 587 O O . LEU A 1 72 ? -2.980 8.335 -5.890 1.00 93.06 72 LEU A O 1
ATOM 591 N N . ARG A 1 73 ? -1.600 9.555 -7.172 1.00 92.12 73 ARG A N 1
ATOM 592 C CA . ARG A 1 73 ? -1.299 10.548 -6.123 1.00 92.12 73 ARG A CA 1
ATOM 593 C C . ARG A 1 73 ? -2.543 11.314 -5.688 1.00 92.12 73 ARG A C 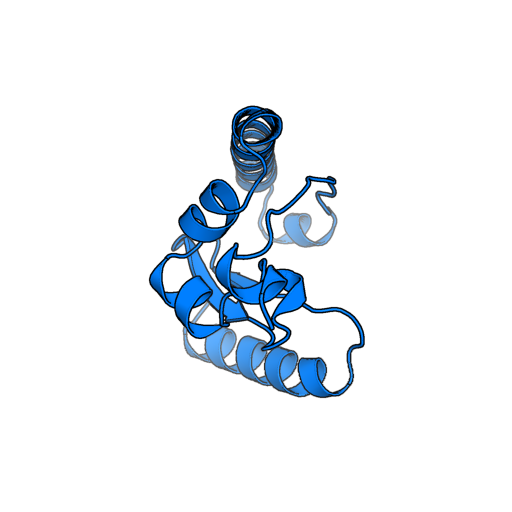1
ATOM 595 O O . ARG A 1 73 ? -2.750 11.495 -4.489 1.00 92.12 73 ARG A O 1
ATOM 602 N N . LYS A 1 74 ? -3.381 11.734 -6.640 1.00 94.69 74 LYS A N 1
ATOM 603 C CA . LYS A 1 74 ? -4.638 12.425 -6.334 1.00 94.69 74 LYS A CA 1
ATOM 604 C C . LYS A 1 74 ? -5.573 11.526 -5.528 1.00 94.69 74 LYS A C 1
ATOM 606 O O . LYS A 1 74 ? -6.040 11.949 -4.478 1.00 94.69 74 LYS A O 1
ATOM 611 N N . ILE A 1 75 ? -5.785 10.282 -5.961 1.00 94.31 75 ILE A N 1
ATOM 612 C CA . ILE A 1 75 ? -6.601 9.311 -5.220 1.00 94.31 75 ILE A CA 1
ATOM 613 C C . ILE A 1 75 ? -6.084 9.118 -3.798 1.00 94.31 75 ILE A C 1
ATOM 615 O O . ILE A 1 75 ? -6.880 9.133 -2.860 1.00 94.31 75 ILE A O 1
ATOM 619 N N . PHE A 1 76 ? -4.769 8.992 -3.616 1.00 90.69 76 PHE A N 1
ATOM 620 C CA . PHE A 1 76 ? -4.188 8.816 -2.290 1.00 90.69 76 PHE A CA 1
ATOM 621 C C . PHE A 1 76 ? -4.474 10.013 -1.369 1.00 90.69 76 PHE A C 1
ATOM 623 O O . PHE A 1 76 ? -4.873 9.824 -0.221 1.00 90.69 76 PHE A O 1
ATOM 630 N N . VAL A 1 77 ? -4.335 11.243 -1.879 1.00 92.75 77 VAL A N 1
ATOM 631 C CA . VAL A 1 77 ? -4.633 12.477 -1.131 1.00 92.75 77 VAL A CA 1
ATOM 632 C C . VAL A 1 77 ? -6.119 12.589 -0.792 1.00 92.75 77 VAL A C 1
ATOM 634 O O . VAL A 1 77 ? -6.456 12.841 0.363 1.00 92.75 77 VAL A O 1
ATOM 637 N N . GLU A 1 78 ? -7.010 12.368 -1.759 1.00 95.44 78 GLU A N 1
ATOM 638 C CA . GLU A 1 78 ? -8.459 12.458 -1.534 1.00 95.44 78 GLU A CA 1
ATOM 639 C C . GLU A 1 78 ? -8.944 11.383 -0.553 1.00 95.44 78 GLU A C 1
ATOM 641 O O . GLU A 1 78 ? -9.732 11.667 0.349 1.00 95.44 78 GLU A O 1
ATOM 646 N N . THR A 1 79 ? -8.410 10.164 -0.665 1.00 92.56 79 THR A N 1
ATOM 647 C CA . THR A 1 79 ? -8.696 9.060 0.261 1.00 92.56 79 THR A CA 1
ATOM 648 C C . THR A 1 79 ? -8.208 9.399 1.669 1.00 92.56 79 THR A C 1
ATOM 650 O O . THR A 1 79 ? -8.964 9.268 2.631 1.00 92.56 79 THR A O 1
ATOM 653 N N . ALA A 1 80 ? -6.983 9.923 1.804 1.00 90.31 80 ALA A N 1
ATOM 654 C CA . ALA A 1 80 ? -6.460 10.399 3.084 1.00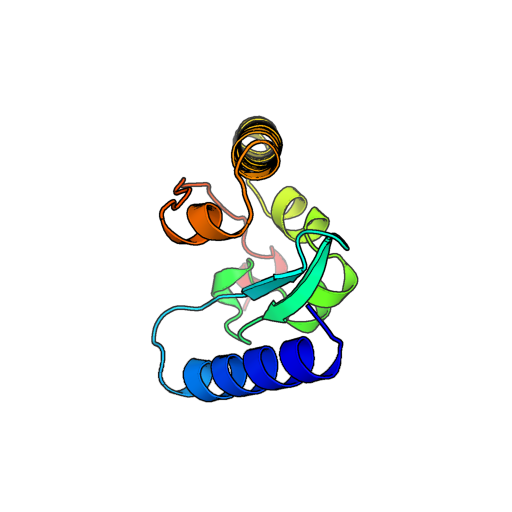 90.31 80 ALA A CA 1
ATOM 655 C C . ALA A 1 80 ? -7.345 11.481 3.704 1.00 90.31 80 ALA A C 1
ATOM 657 O O . ALA A 1 80 ? -7.636 11.433 4.899 1.00 90.31 80 ALA A O 1
ATOM 658 N N . GLY A 1 81 ? -7.777 12.441 2.885 1.00 93.31 81 GLY A N 1
ATOM 659 C CA . GLY A 1 81 ? -8.661 13.520 3.297 1.00 93.31 81 GLY A CA 1
ATOM 660 C C . GLY A 1 81 ? -10.044 13.023 3.707 1.00 93.31 81 GLY A C 1
ATOM 661 O O . GLY A 1 81 ? -10.620 13.554 4.648 1.00 93.31 81 GLY A O 1
ATOM 662 N N . PHE A 1 82 ? -10.590 12.018 3.023 1.00 94.31 82 PHE A N 1
ATOM 663 C CA . PHE A 1 82 ? -11.867 11.408 3.384 1.00 94.31 82 PHE A CA 1
ATOM 664 C C . PHE A 1 82 ? -11.791 10.733 4.755 1.00 94.31 82 PHE A C 1
ATOM 666 O O . PHE A 1 82 ? -12.533 11.112 5.661 1.00 94.31 82 PHE A O 1
ATOM 673 N N . PHE A 1 83 ? -10.849 9.804 4.939 1.00 91.69 83 PHE A N 1
ATOM 674 C CA . PHE A 1 83 ? -10.718 9.065 6.195 1.00 91.69 83 PHE A CA 1
ATOM 675 C C . PHE A 1 83 ? -10.290 9.949 7.372 1.00 91.69 83 PHE A C 1
ATOM 677 O O . PHE A 1 83 ? -10.639 9.639 8.506 1.00 91.69 83 PHE A O 1
ATOM 684 N N . SER A 1 84 ? -9.571 11.056 7.152 1.00 90.62 84 SER A N 1
ATOM 685 C CA . SER A 1 84 ? -9.184 11.964 8.244 1.00 90.62 84 SER A CA 1
ATOM 686 C C . SER A 1 84 ? -10.357 12.731 8.859 1.00 90.62 84 SER A C 1
ATOM 688 O O . SER A 1 84 ? -10.234 13.204 9.986 1.00 90.62 84 SER A O 1
ATOM 690 N N . ARG A 1 85 ? -11.486 12.843 8.146 1.00 93.69 85 ARG A N 1
ATOM 691 C CA . ARG A 1 85 ? -12.710 13.500 8.633 1.00 93.69 85 ARG A CA 1
ATOM 692 C C . ARG A 1 85 ? -13.657 12.558 9.374 1.00 93.69 85 ARG A C 1
ATOM 694 O O . ARG A 1 85 ? -14.615 13.035 9.971 1.00 93.69 85 ARG A O 1
ATOM 701 N N . LEU A 1 86 ? -13.424 11.249 9.303 1.00 93.00 86 LEU A N 1
ATOM 702 C CA . LEU A 1 86 ? -14.236 10.253 9.994 1.00 93.00 86 LEU A CA 1
ATOM 703 C C . LEU A 1 86 ? -13.746 10.061 11.431 1.00 93.00 86 LEU A C 1
ATOM 705 O O . LEU A 1 86 ? -12.540 10.049 11.693 1.00 93.00 86 LEU A O 1
ATOM 709 N N . GLU A 1 87 ? -14.684 9.835 12.345 1.00 92.00 87 GLU A N 1
ATOM 710 C CA . GLU A 1 87 ? -14.388 9.298 13.675 1.00 92.00 87 GLU A CA 1
ATOM 711 C C . GLU A 1 87 ? -13.825 7.875 13.553 1.00 92.00 87 GLU A C 1
ATOM 713 O O . GLU A 1 87 ? -14.190 7.141 12.633 1.00 92.00 87 GLU A O 1
ATOM 718 N N . ASP A 1 88 ? -12.924 7.485 14.461 1.00 84.62 88 ASP A N 1
ATOM 719 C CA . ASP A 1 88 ? -12.193 6.211 14.368 1.00 84.62 88 ASP A CA 1
ATOM 720 C C . ASP A 1 88 ? -13.122 4.991 14.281 1.00 84.62 88 ASP A C 1
ATOM 722 O O . ASP A 1 88 ? -12.847 4.075 13.507 1.00 84.62 88 ASP A O 1
ATOM 726 N N . GLU A 1 89 ? -14.239 5.015 15.010 1.00 89.44 89 GLU A N 1
ATOM 727 C CA . GLU A 1 89 ? -15.243 3.943 15.050 1.00 89.44 89 GLU A CA 1
ATOM 728 C C . GLU A 1 89 ? -15.934 3.728 13.697 1.00 89.44 89 GLU A C 1
ATOM 730 O O . GLU A 1 89 ? -16.277 2.603 13.355 1.00 89.44 89 GLU A O 1
ATOM 735 N N . ASN A 1 90 ? -16.060 4.784 12.889 1.00 90.75 90 ASN A N 1
ATOM 736 C CA . ASN A 1 90 ? -16.747 4.737 11.598 1.00 90.75 90 ASN A CA 1
ATOM 737 C C . ASN A 1 90 ? -15.806 4.373 10.442 1.00 90.75 90 ASN A C 1
ATOM 739 O O . ASN A 1 90 ? -16.261 4.098 9.335 1.00 90.75 90 ASN A O 1
ATOM 743 N N . LYS A 1 91 ? -14.479 4.392 10.642 1.00 90.00 91 LYS A N 1
ATOM 744 C CA . LYS A 1 91 ? -13.513 4.156 9.550 1.00 90.00 91 LYS A CA 1
ATOM 745 C C . LYS A 1 91 ? -13.580 2.736 8.996 1.00 90.00 91 LYS A C 1
ATOM 747 O O . LYS A 1 91 ? -13.275 2.549 7.822 1.00 90.00 91 LYS A O 1
ATOM 752 N N . SER A 1 92 ? -13.970 1.755 9.812 1.00 90.50 92 SER A N 1
ATOM 753 C CA . SER A 1 92 ? -14.103 0.355 9.390 1.00 90.50 92 SER A CA 1
ATOM 754 C C . SER A 1 92 ? -15.258 0.106 8.421 1.00 90.50 92 SER A C 1
ATOM 756 O O . SER A 1 92 ? -15.261 -0.926 7.756 1.00 90.50 92 SER A O 1
ATOM 758 N N . ASP A 1 93 ? -16.201 1.043 8.305 1.00 95.81 93 ASP A N 1
ATOM 759 C CA . ASP A 1 93 ? -17.406 0.882 7.481 1.00 95.81 93 ASP A CA 1
ATOM 760 C C . ASP A 1 93 ? -17.184 1.268 6.011 1.00 95.81 93 ASP A C 1
ATOM 762 O O . ASP A 1 93 ? -18.075 1.108 5.174 1.00 95.81 93 ASP A O 1
ATOM 766 N N . TYR A 1 94 ? -15.995 1.776 5.676 1.00 95.00 94 TYR A N 1
ATOM 767 C CA . TYR A 1 94 ? -15.686 2.311 4.355 1.00 95.00 94 TYR A CA 1
ATOM 768 C C . TYR A 1 94 ? -14.472 1.633 3.731 1.00 95.00 94 TYR A C 1
ATOM 770 O O . TYR A 1 94 ? -13.481 1.321 4.389 1.00 95.00 94 TYR A O 1
ATOM 778 N N . VAL A 1 95 ? -14.525 1.486 2.407 1.00 94.19 95 VAL A N 1
ATOM 779 C CA . VAL A 1 95 ? -13.435 0.955 1.587 1.00 94.19 95 VAL A CA 1
ATOM 780 C C . VAL A 1 95 ? -13.203 1.894 0.409 1.00 94.19 95 VAL A C 1
ATOM 782 O O . VAL A 1 95 ? -14.144 2.277 -0.284 1.00 94.19 95 VAL A O 1
ATOM 785 N N . ALA A 1 96 ? -11.942 2.247 0.163 1.00 92.69 96 ALA A N 1
ATOM 786 C CA . ALA A 1 96 ? -11.527 2.890 -1.079 1.00 92.69 96 ALA A CA 1
ATOM 787 C C . ALA A 1 96 ? -11.003 1.824 -2.047 1.00 92.69 96 ALA A C 1
ATOM 789 O O . ALA A 1 96 ? -10.208 0.964 -1.670 1.00 92.69 96 ALA A O 1
ATOM 790 N N . SER A 1 97 ? -11.455 1.864 -3.297 1.00 94.44 97 SER A N 1
ATOM 791 C CA . SER A 1 97 ? -11.054 0.908 -4.330 1.00 94.44 97 SER A CA 1
ATOM 792 C C . SER A 1 97 ? -10.821 1.630 -5.645 1.00 94.44 97 SER A C 1
ATOM 794 O O . SER A 1 97 ? -11.626 2.459 -6.064 1.00 94.44 97 SER A O 1
ATOM 796 N N . PHE A 1 98 ? -9.697 1.329 -6.282 1.00 92.50 98 PHE A N 1
ATOM 797 C CA . PHE A 1 98 ? -9.281 1.923 -7.544 1.00 92.50 98 PHE A CA 1
ATOM 798 C C . PHE A 1 98 ? -8.314 0.979 -8.255 1.00 92.50 98 PHE A C 1
ATOM 800 O O . PHE A 1 98 ? -7.658 0.156 -7.619 1.00 92.50 98 PHE A O 1
ATOM 807 N N . ASN A 1 99 ? -8.213 1.135 -9.572 1.00 92.50 99 ASN A N 1
ATOM 808 C CA . ASN A 1 99 ? -7.299 0.368 -10.409 1.00 92.50 99 ASN A CA 1
ATOM 809 C C . ASN A 1 99 ? -6.212 1.292 -10.960 1.00 92.50 99 ASN A C 1
ATOM 811 O O . ASN A 1 99 ? -6.488 2.443 -11.297 1.00 92.50 99 ASN A O 1
ATOM 815 N N . TYR A 1 100 ? -4.991 0.776 -11.051 1.00 92.12 100 TYR A N 1
ATOM 816 C CA . TYR A 1 100 ? -3.866 1.412 -11.728 1.00 92.12 100 TYR A CA 1
ATOM 817 C C . TYR A 1 100 ? -2.926 0.330 -12.256 1.00 92.12 100 TYR A C 1
ATOM 819 O O . TYR A 1 100 ? -2.921 -0.801 -11.765 1.00 92.12 100 TYR A O 1
ATOM 827 N N . SER A 1 101 ? -2.129 0.673 -13.256 1.00 92.19 101 SER A N 1
ATOM 828 C CA . SER A 1 101 ? -1.148 -0.226 -13.843 1.00 92.19 101 SER A CA 1
ATOM 829 C C . SER A 1 101 ? 0.204 -0.061 -13.157 1.00 92.19 101 SER A C 1
ATOM 831 O O . SER A 1 101 ? 0.690 1.054 -12.951 1.00 92.19 101 SER A O 1
ATOM 833 N N . ILE A 1 102 ? 0.859 -1.184 -12.879 1.00 91.44 102 ILE A N 1
ATOM 834 C CA . ILE A 1 102 ? 2.254 -1.220 -12.435 1.00 91.44 102 ILE A CA 1
ATOM 835 C C . ILE A 1 102 ? 3.171 -1.663 -13.574 1.00 91.44 102 ILE A C 1
ATOM 837 O O . ILE A 1 102 ? 2.765 -2.382 -14.488 1.00 91.44 102 ILE A O 1
ATOM 841 N N . ARG A 1 103 ? 4.422 -1.221 -13.512 1.00 90.81 103 ARG A N 1
ATOM 842 C CA . ARG A 1 103 ? 5.521 -1.686 -14.352 1.00 90.81 103 ARG A CA 1
ATOM 843 C C . ARG A 1 103 ? 6.246 -2.817 -13.633 1.00 90.81 103 ARG A C 1
ATOM 845 O O . ARG A 1 103 ? 6.513 -2.715 -12.437 1.00 90.81 103 ARG A O 1
ATOM 852 N N . ILE A 1 104 ? 6.557 -3.874 -14.373 1.00 86.44 104 ILE A N 1
ATOM 853 C CA . ILE A 1 104 ? 7.452 -4.939 -13.918 1.00 86.44 104 ILE A CA 1
ATOM 854 C C . ILE A 1 104 ? 8.891 -4.459 -14.117 1.00 86.44 104 ILE A C 1
ATOM 856 O O . ILE A 1 104 ? 9.169 -3.772 -15.099 1.00 86.44 104 ILE A O 1
ATOM 860 N N . LYS A 1 105 ? 9.796 -4.794 -13.195 1.00 78.81 105 LYS A N 1
ATOM 861 C CA . LYS A 1 105 ? 11.220 -4.466 -13.323 1.00 78.81 105 LYS A CA 1
ATOM 862 C C . LYS A 1 105 ? 11.791 -5.020 -14.640 1.00 78.81 105 LYS A C 1
ATOM 864 O O . LYS A 1 105 ? 11.682 -6.216 -14.898 1.00 78.81 105 LYS A O 1
ATOM 869 N N . ASP A 1 106 ? 12.415 -4.155 -15.444 1.00 67.62 106 ASP A N 1
ATOM 870 C CA . ASP A 1 106 ? 12.862 -4.478 -16.812 1.00 67.62 106 ASP A CA 1
ATOM 871 C C . ASP A 1 106 ? 13.794 -5.707 -16.879 1.00 67.62 106 ASP A C 1
ATOM 873 O O . ASP A 1 106 ? 13.678 -6.521 -17.794 1.00 67.62 106 ASP A O 1
ATOM 877 N N . ASP A 1 107 ? 14.648 -5.909 -15.866 1.00 60.50 107 ASP A N 1
ATOM 878 C CA . ASP A 1 107 ? 15.571 -7.056 -15.761 1.00 60.50 107 ASP A CA 1
ATOM 879 C C . ASP A 1 107 ? 14.868 -8.426 -15.713 1.00 60.50 107 ASP A C 1
ATOM 881 O O . ASP A 1 107 ? 15.503 -9.462 -15.925 1.00 60.50 107 ASP A O 1
ATOM 885 N N . PHE A 1 108 ? 13.572 -8.458 -15.396 1.00 57.00 108 PHE A N 1
ATOM 886 C CA . PHE A 1 108 ? 12.794 -9.692 -15.328 1.00 57.00 108 PHE A CA 1
ATOM 887 C C . PHE A 1 108 ? 12.382 -10.200 -16.713 1.00 57.00 108 PHE A C 1
ATOM 889 O O . PHE A 1 108 ? 12.332 -11.404 -16.927 1.00 57.00 108 PHE A O 1
ATOM 896 N N . MET A 1 109 ? 12.154 -9.308 -17.682 1.00 55.03 109 MET A N 1
ATOM 897 C CA . MET A 1 109 ? 11.700 -9.686 -19.032 1.00 55.03 109 MET A CA 1
ATOM 898 C C . MET A 1 109 ? 12.792 -10.376 -19.871 1.00 55.03 109 MET A C 1
ATOM 900 O O . MET A 1 109 ? 12.542 -10.777 -21.006 1.00 55.03 109 MET A O 1
ATOM 904 N N . LEU A 1 110 ? 14.006 -10.484 -19.324 1.00 52.69 110 LEU A N 1
ATOM 905 C CA . LEU A 1 110 ? 15.176 -11.122 -19.929 1.00 52.69 110 LEU A CA 1
ATOM 906 C C . LEU A 1 110 ? 15.529 -12.477 -19.278 1.00 52.69 110 LEU A C 1
ATOM 908 O O . LEU A 1 110 ? 16.557 -13.057 -19.632 1.00 52.69 110 LEU A O 1
ATOM 912 N N . ARG A 1 111 ? 14.720 -12.963 -18.324 1.00 52.12 111 ARG A N 1
ATOM 913 C CA . ARG A 1 111 ? 14.850 -14.282 -17.679 1.00 52.12 111 ARG A CA 1
ATOM 914 C C . ARG A 1 111 ? 13.789 -15.248 -18.188 1.00 52.12 111 ARG A C 1
ATOM 916 O O . ARG A 1 111 ? 14.122 -16.450 -18.262 1.00 52.12 111 ARG A O 1
#

Organism: NCBI:txid2840873

Foldseek 3Di:
DDPVVLVVVQVVVVVVLVVDPDWDWDAPLVVLATPFTRQDCVVQQNDGRVVCRVCHCVSVLVQFDPVCSVVVVVLVVVVNVVLVPDDPVCSVVDDDDDDTDGHHDPVVVVD

Radius of gyration: 15.28 Å; chains: 1; bounding box: 33×33×42 Å

pLDDT: mean 87.47, std 9.26, range [52.12, 95.81]

Secondary structure (DSSP, 8-state):
--HHHHHHHHHHHHHHTTT-SS--EEEETTTTEEEEE---GGGGTS--HHHHHHHTHHHHHHHB-HHHHHHHHHHHHHHHHHHHTS-GGGGGG--------BPPPGGGTT-